Protein 5FFD (pdb70)

Foldseek 3Di:
DDELQNLLLPVLVLLVVLLVLLVVCCPDADDVVSVVVSVVSNVVSVVVNVLSQVVNCVVPVDGRDHDADPPCLVPDPHNLLSSLVRLLVSLVVLLVSLVVNCVVDPDPSSVVVSVVSNVPSVVVNVVSVVVCVVPPD

Sequence (137 aa):
QWTDQSFIEMMTPHHQDAIDMMMAEMMALQKAEHPELKKLARNIIRDQEREIKEMKTWYQQWFKRRPVPAAMMDLDALATAQNFDREFIRQMIPHHQMAVMMASSNLKTNTERPEMDKLMDDIIRSQSAEIKQMKQWYQNWYG

Organism: Synechocystis sp. (strain ATCC 27184 / PCC 6803 / Kazusa) (NCBI:txid1111708)

Structure (mmCIF, N/CA/C/O backbone):
data_5FFD
#
_entry.id   5FFD
#
_cell.length_a   53.872
_cell.length_b   85.959
_cell.length_c   31.729
_cell.angle_alpha   90.000
_cell.angle_beta   90.00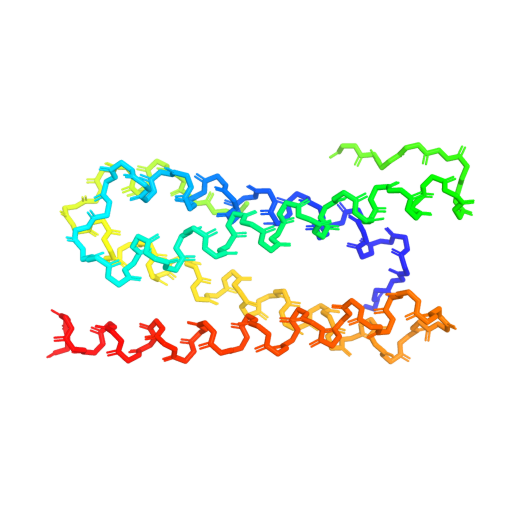0
_cell.angle_gamma   90.000
#
_symmetry.space_group_name_H-M   'P 21 21 2'
#
loop_
_entity.id
_entity.type
_entity.pdbx_description
1 polymer CopM
2 non-polymer 'SILVER ION'
3 water water
#
loop_
_atom_site.group_PDB
_atom_site.id
_atom_site.type_symbol
_atom_site.label_atom_id
_atom_site.label_alt_id
_atom_site.label_comp_id
_atom_site.label_asym_id
_atom_site.label_entity_id
_atom_site.label_seq_id
_atom_site.pdbx_PDB_ins_code
_atom_site.Cartn_x
_atom_site.Cartn_y
_atom_site.Cartn_z
_atom_site.occupancy
_atom_site.B_iso_or_equiv
_atom_site.auth_seq_id
_atom_site.auth_comp_id
_atom_site.auth_asym_id
_atom_site.auth_atom_id
_atom_site.pdbx_PDB_model_num
ATOM 1 N N . GLN A 1 19 ? 2.004 7.688 -0.252 1.00 25.37 43 GLN A N 1
ATOM 2 C CA . GLN A 1 19 ? 2.154 8.626 -1.362 1.00 24.85 43 GLN A CA 1
ATOM 3 C C . GLN A 1 19 ? 3.615 8.977 -1.622 1.00 23.59 43 GLN A C 1
ATOM 4 O O . GLN A 1 19 ? 4.226 9.744 -0.875 1.00 25.55 43 GLN A O 1
ATOM 10 N N . TRP A 1 20 ? 4.164 8.429 -2.700 1.00 19.45 44 TRP A N 1
ATOM 11 C CA . TRP A 1 20 ? 5.565 8.645 -3.032 1.00 17.25 44 TRP A CA 1
ATOM 12 C C . TRP A 1 20 ? 5.802 9.935 -3.809 1.00 15.84 44 TRP A C 1
ATOM 13 O O . TRP A 1 20 ? 4.951 10.377 -4.580 1.00 16.32 44 TRP A O 1
ATOM 24 N N . THR A 1 21 ? 6.965 10.536 -3.585 1.00 14.65 45 THR A N 1
ATOM 25 C CA . THR A 1 21 ? 7.443 11.640 -4.404 1.00 13.71 45 THR A CA 1
ATOM 26 C C . THR A 1 21 ? 8.643 11.130 -5.180 1.00 11.32 45 THR A C 1
ATOM 27 O O . THR A 1 21 ? 9.136 10.037 -4.900 1.00 10.72 45 THR A O 1
ATOM 31 N N . ASP A 1 22 ? 9.114 11.905 -6.153 1.00 10.81 46 ASP A N 1
ATOM 32 C CA . ASP A 1 22 ? 10.307 11.520 -6.900 1.00 9.90 46 ASP A CA 1
ATOM 33 C C . ASP A 1 22 ? 11.452 11.219 -5.944 1.00 9.63 46 ASP A C 1
ATOM 34 O O . ASP A 1 22 ? 12.141 10.205 -6.086 1.00 10.17 46 ASP A O 1
ATOM 39 N N . GLN A 1 23 ? 11.632 12.092 -4.956 1.00 10.49 47 GLN A N 1
ATOM 40 C CA . GLN A 1 23 ? 12.726 11.954 -4.001 1.00 10.58 47 GLN A CA 1
ATOM 41 C C . GLN A 1 23 ? 12.600 10.713 -3.117 1.00 10.51 47 GLN A C 1
ATOM 42 O O . GLN A 1 23 ? 13.541 9.925 -3.016 1.00 10.98 47 GLN A O 1
ATOM 48 N N . SER A 1 24 ? 11.449 10.538 -2.474 1.00 10.40 48 SER A N 1
ATOM 49 C CA . SER A 1 24 ? 11.276 9.398 -1.584 1.00 11.23 48 SER A CA 1
ATOM 50 C C . SER A 1 24 ? 11.263 8.084 -2.361 1.00 10.44 48 SER A C 1
ATOM 51 O O . SER A 1 24 ? 11.727 7.059 -1.854 1.00 11.17 48 SER A O 1
ATOM 54 N N . PHE A 1 25 ? 10.739 8.108 -3.588 1.00 9.31 49 PHE A N 1
ATOM 55 C CA . PHE A 1 25 ? 10.744 6.910 -4.426 1.00 9.58 49 PHE A CA 1
ATOM 56 C C . PHE A 1 25 ? 12.168 6.434 -4.680 1.00 9.05 49 PHE A C 1
ATOM 57 O O . PHE A 1 25 ? 12.473 5.258 -4.515 1.00 9.27 49 PHE A O 1
ATOM 65 N N . ILE A 1 26 ? 13.036 7.343 -5.108 1.00 8.49 50 ILE A N 1
ATOM 66 C CA . ILE A 1 26 ? 14.421 6.975 -5.389 1.00 8.74 50 ILE A CA 1
ATOM 67 C C . ILE A 1 26 ? 15.141 6.497 -4.129 1.00 9.51 50 ILE A C 1
ATOM 68 O O . ILE A 1 26 ? 15.901 5.519 -4.167 1.00 9.92 50 ILE A O 1
ATOM 73 N N . GLU A 1 27 ? 14.889 7.172 -3.011 1.00 9.96 51 GLU A N 1
ATOM 74 C CA . GLU A 1 27 ? 15.506 6.796 -1.743 1.00 10.81 51 GLU A CA 1
ATOM 75 C C . GLU A 1 27 ? 15.164 5.369 -1.338 1.00 10.96 51 GLU A C 1
ATOM 76 O O . GLU A 1 27 ? 15.997 4.660 -0.774 1.00 13.42 51 GLU A O 1
ATOM 82 N N . MET A 1 28 ? 13.944 4.941 -1.637 1.00 10.65 52 MET A N 1
ATOM 83 C CA . MET A 1 28 ? 13.517 3.603 -1.252 1.00 12.29 52 MET A CA 1
ATOM 84 C C . MET A 1 28 ? 13.721 2.559 -2.349 1.00 10.40 52 MET A C 1
ATOM 85 O O . MET A 1 28 ? 14.035 1.406 -2.051 1.00 11.30 52 MET A O 1
ATOM 90 N N . MET A 1 29 ? 13.553 2.954 -3.607 1.00 9.26 53 MET A N 1
ATOM 91 C CA . MET A 1 29 ? 13.654 2.004 -4.713 1.00 9.77 53 MET A CA 1
ATOM 92 C C . MET A 1 29 ? 15.100 1.600 -4.973 1.00 9.71 53 MET A C 1
ATOM 93 O O . MET A 1 29 ? 15.355 0.502 -5.451 1.00 10.36 53 MET A O 1
ATOM 98 N N . THR A 1 30 ? 16.048 2.470 -4.635 1.00 9.88 54 THR A N 1
ATOM 99 C CA . THR A 1 30 ? 17.455 2.148 -4.834 1.00 10.15 54 THR A CA 1
ATOM 100 C C . THR A 1 30 ? 17.902 0.922 -4.007 1.00 9.60 54 THR A C 1
ATOM 101 O O . THR A 1 30 ? 18.372 -0.056 -4.587 1.00 9.62 54 THR A O 1
ATOM 105 N N . PRO A 1 31 ? 17.726 0.949 -2.666 1.00 9.66 55 PRO A N 1
ATOM 106 C CA . PRO A 1 31 ? 18.093 -0.261 -1.919 1.00 10.74 55 PRO A CA 1
ATOM 107 C C . PRO A 1 31 ? 17.172 -1.446 -2.213 1.00 9.82 55 PRO A C 1
ATOM 108 O O . PRO A 1 31 ? 17.604 -2.589 -2.109 1.00 10.54 55 PRO A O 1
ATOM 112 N N . HIS A 1 32 ? 15.923 -1.178 -2.571 1.00 9.38 56 HIS A N 1
ATOM 113 C CA . HIS A 1 32 ? 14.999 -2.246 -2.937 1.00 9.43 56 HIS A CA 1
ATOM 114 C C . HIS A 1 32 ? 15.533 -2.992 -4.163 1.00 8.99 56 HIS A C 1
ATOM 115 O O . HIS A 1 32 ? 15.602 -4.225 -4.169 1.00 9.45 56 HIS A O 1
ATOM 122 N N . HIS A 1 33 ? 15.934 -2.235 -5.183 1.00 7.90 57 HIS A N 1
ATOM 123 C CA . HIS A 1 33 ? 16.531 -2.802 -6.389 1.00 8.48 57 HIS A CA 1
ATOM 124 C C . HIS A 1 33 ? 17.819 -3.531 -6.049 1.00 8.58 57 HIS A C 1
ATOM 125 O O . HIS A 1 33 ? 18.099 -4.602 -6.592 1.00 9.61 57 HIS A O 1
ATOM 132 N N . GLN A 1 34 ? 18.617 -2.949 -5.159 1.00 9.97 58 GLN A N 1
ATOM 133 C CA . GLN A 1 34 ? 19.901 -3.553 -4.826 1.00 9.91 58 GLN A CA 1
ATOM 134 C C . GLN A 1 34 ? 19.699 -4.929 -4.198 1.00 9.61 58 GLN A C 1
ATOM 135 O O . GLN A 1 34 ? 20.477 -5.847 -4.447 1.00 10.83 58 GLN A O 1
ATOM 141 N N . ASP A 1 35 ? 18.646 -5.072 -3.398 1.00 9.66 59 ASP A N 1
ATOM 142 C CA . ASP A 1 35 ? 18.321 -6.369 -2.804 1.00 9.97 59 ASP A CA 1
ATOM 143 C C . ASP A 1 35 ? 17.988 -7.423 -3.861 1.00 9.67 59 ASP A C 1
ATOM 144 O O . ASP A 1 35 ? 18.449 -8.568 -3.771 1.00 10.70 59 ASP A O 1
ATOM 149 N N . ALA A 1 36 ? 17.197 -7.041 -4.860 1.00 8.94 60 ALA A N 1
ATOM 150 C CA . ALA A 1 36 ? 16.882 -7.943 -5.971 1.00 8.60 60 ALA A CA 1
ATOM 151 C C . ALA A 1 36 ? 18.143 -8.335 -6.739 1.00 8.77 60 ALA A C 1
ATOM 152 O O . ALA A 1 36 ? 18.331 -9.497 -7.104 1.00 8.99 60 ALA A O 1
ATOM 154 N N . ILE A 1 37 ? 19.010 -7.361 -6.976 1.00 9.07 61 ILE A N 1
ATOM 155 C CA . ILE A 1 37 ? 20.268 -7.605 -7.670 1.00 9.30 61 ILE A CA 1
ATOM 156 C C . ILE A 1 37 ? 21.145 -8.586 -6.897 1.00 9.18 61 ILE A C 1
ATOM 157 O O . ILE A 1 37 ? 21.732 -9.506 -7.478 1.00 9.53 61 ILE A O 1
ATOM 162 N N . ASP A 1 38 ? 21.217 -8.401 -5.584 1.00 9.65 62 ASP A N 1
ATOM 163 C CA . ASP A 1 38 ? 22.037 -9.261 -4.740 1.00 11.94 62 ASP A CA 1
ATOM 164 C C . ASP A 1 38 ? 21.518 -10.698 -4.756 1.00 10.55 62 ASP A C 1
ATOM 165 O O . ASP A 1 38 ? 22.300 -11.647 -4.777 1.00 10.77 62 ASP A O 1
ATOM 170 N N A MET A 1 39 ? 20.201 -10.854 -4.757 0.57 10.45 63 MET A N 1
ATOM 171 N N B MET A 1 39 ? 20.195 -10.839 -4.740 0.04 10.60 63 MET A N 1
ATOM 172 N N C MET A 1 39 ? 20.195 -10.850 -4.743 0.39 11.07 63 MET A N 1
ATOM 173 C CA A MET A 1 39 ? 19.612 -12.181 -4.814 0.57 9.97 63 MET A CA 1
ATOM 174 C CA B MET A 1 39 ? 19.545 -12.143 -4.831 0.04 10.37 63 MET A CA 1
ATOM 175 C CA C MET A 1 39 ? 19.576 -12.170 -4.825 0.39 11.32 63 MET A CA 1
ATOM 176 C C A MET A 1 39 ? 19.828 -12.821 -6.181 0.57 9.78 63 MET A C 1
ATOM 177 C C B MET A 1 39 ? 19.857 -12.797 -6.167 0.04 9.73 63 MET A C 1
ATOM 178 C C C MET A 1 39 ? 19.867 -12.807 -6.175 0.39 10.32 63 MET A C 1
ATOM 179 O O A MET A 1 39 ? 20.089 -14.024 -6.280 0.57 10.20 63 MET A O 1
ATOM 180 O O B MET A 1 39 ? 20.197 -13.979 -6.232 0.04 9.76 63 MET A O 1
ATOM 181 O O C MET A 1 39 ? 20.207 -13.989 -6.255 0.39 10.32 63 MET A O 1
ATOM 194 N N . ALA A 1 40 ? 19.727 -12.014 -7.233 1.00 9.22 64 ALA A N 1
ATOM 195 C CA . ALA A 1 40 ? 19.962 -12.495 -8.590 1.00 8.22 64 ALA A CA 1
ATOM 196 C C . ALA A 1 40 ? 21.413 -12.939 -8.758 1.00 8.55 64 ALA A C 1
ATOM 197 O O . ALA A 1 40 ? 21.693 -13.930 -9.433 1.00 8.49 64 ALA A O 1
ATOM 199 N N . GLU A 1 41 ? 22.333 -12.208 -8.139 1.00 9.33 65 GLU A N 1
ATOM 200 C CA . GLU A 1 41 ? 23.739 -12.582 -8.182 1.00 10.03 65 GLU A CA 1
ATOM 201 C C . GLU A 1 41 ? 23.950 -13.956 -7.561 1.00 10.24 65 GLU A C 1
ATOM 202 O O . GLU A 1 41 ? 24.719 -14.765 -8.080 1.00 11.91 65 GLU A O 1
ATOM 208 N N . MET A 1 42 ? 23.270 -14.223 -6.450 1.00 10.27 66 MET A N 1
ATOM 209 C CA A MET A 1 42 ? 23.379 -15.530 -5.823 0.60 11.08 66 MET A CA 1
ATOM 210 C CA B MET A 1 42 ? 23.349 -15.531 -5.810 0.40 11.35 66 MET A CA 1
ATOM 211 C C . MET A 1 42 ? 22.854 -16.617 -6.758 1.00 11.46 66 MET A C 1
ATOM 212 O O . MET A 1 42 ? 23.407 -17.718 -6.808 1.00 11.67 66 MET A O 1
ATOM 221 N N . ALA A 1 43 ? 21.801 -16.297 -7.508 1.00 9.81 67 ALA A N 1
ATOM 222 C CA . ALA A 1 43 ? 21.218 -17.240 -8.463 1.00 9.50 67 ALA A CA 1
ATOM 223 C C . ALA A 1 43 ? 22.203 -17.650 -9.553 1.00 10.49 67 ALA A C 1
ATOM 224 O O . ALA A 1 43 ? 22.142 -18.767 -10.052 1.00 11.38 67 ALA A O 1
ATOM 226 N N . LEU A 1 44 ? 23.115 -16.756 -9.922 1.00 11.47 68 LEU A N 1
ATOM 227 C CA . LEU A 1 44 ? 24.115 -17.093 -10.931 1.00 13.02 68 LEU A CA 1
ATOM 228 C C . LEU A 1 44 ? 24.947 -18.288 -10.480 1.00 14.78 68 LEU A C 1
ATOM 229 O O . LEU A 1 44 ? 25.415 -19.071 -11.300 1.00 16.62 68 LEU A O 1
ATOM 234 N N . GLN A 1 45 ? 25.124 -18.423 -9.172 1.00 15.35 69 GLN A N 1
ATOM 235 C CA . GLN A 1 45 ? 25.882 -19.539 -8.620 1.00 16.45 69 GLN A CA 1
ATOM 236 C C . GLN A 1 45 ? 24.990 -20.724 -8.260 1.00 16.51 69 GLN A C 1
ATOM 237 O O . GLN A 1 45 ? 25.331 -21.875 -8.536 1.00 18.26 69 GLN A O 1
ATOM 243 N N . LYS A 1 46 ? 23.840 -20.441 -7.658 1.00 14.35 70 LYS A N 1
ATOM 244 C CA . LYS A 1 46 ? 23.075 -21.479 -6.975 1.00 14.55 70 LYS A CA 1
ATOM 245 C C . LYS A 1 46 ? 21.782 -21.934 -7.655 1.00 13.85 70 LYS A C 1
ATOM 246 O O . LYS A 1 46 ? 21.178 -22.921 -7.224 1.00 15.11 70 LYS A O 1
ATOM 250 N N . ALA A 1 47 ? 21.339 -21.230 -8.693 1.00 12.51 71 ALA A N 1
ATOM 251 C CA . ALA A 1 47 ? 20.068 -21.589 -9.326 1.00 12.52 71 ALA A CA 1
ATOM 252 C C . ALA A 1 47 ? 20.139 -22.968 -9.964 1.00 13.88 71 ALA A C 1
ATOM 253 O O . ALA A 1 47 ? 21.164 -23.351 -10.533 1.00 14.60 71 ALA A O 1
ATOM 255 N N . GLU A 1 48 ? 19.041 -23.708 -9.864 1.00 13.40 72 GLU A N 1
ATOM 256 C CA . GLU A 1 48 ? 18.978 -25.066 -10.385 1.00 13.83 72 GLU A CA 1
ATOM 257 C C . GLU A 1 48 ? 18.506 -25.082 -11.835 1.00 13.09 72 GLU A C 1
ATOM 258 O O . GLU A 1 48 ? 19.065 -25.786 -12.675 1.00 13.93 72 GLU A O 1
ATOM 264 N N . HIS A 1 49 ? 17.474 -24.300 -12.124 1.00 12.51 73 HIS A N 1
ATOM 265 C CA . HIS A 1 49 ? 16.895 -24.257 -13.462 1.00 11.76 73 HIS A CA 1
ATOM 266 C C . HIS A 1 49 ? 17.514 -23.148 -14.302 1.00 11.93 73 HIS A C 1
ATOM 267 O O . HIS A 1 49 ? 17.687 -22.022 -13.822 1.00 12.63 73 HIS A O 1
ATOM 274 N N . PRO A 1 50 ? 17.819 -23.448 -15.574 1.00 12.40 74 PRO A N 1
ATOM 275 C CA . PRO A 1 50 ? 18.410 -22.440 -16.462 1.00 12.53 74 PRO A CA 1
ATOM 276 C C . PRO A 1 50 ? 17.483 -21.241 -16.656 1.00 12.44 74 PRO A C 1
ATOM 277 O O . PRO A 1 50 ? 17.963 -20.121 -16.836 1.00 11.93 74 PRO A O 1
ATOM 281 N N . GLU A 1 51 ? 16.176 -21.473 -16.600 1.00 12.69 75 GLU A N 1
ATOM 282 C CA . GLU A 1 51 ? 15.203 -20.391 -16.701 1.00 13.21 75 GLU A CA 1
ATOM 283 C C . GLU A 1 51 ? 15.436 -19.341 -15.623 1.00 11.69 75 GLU A C 1
ATOM 284 O O . GLU A 1 51 ? 15.318 -18.139 -15.876 1.00 11.17 75 GLU A O 1
ATOM 290 N N . LEU A 1 52 ? 15.761 -19.796 -14.418 1.00 12.20 76 LEU A N 1
ATOM 291 C CA . LEU A 1 52 ? 15.959 -18.878 -13.305 1.00 12.61 76 LEU A CA 1
ATOM 292 C C . LEU A 1 52 ? 17.266 -18.110 -13.447 1.00 11.67 76 LEU A C 1
ATOM 293 O O . LEU A 1 52 ? 17.344 -16.944 -13.063 1.00 12.05 76 LEU A O 1
ATOM 298 N N . LYS A 1 53 ? 18.293 -18.755 -13.991 1.00 10.60 77 LYS A N 1
ATOM 299 C CA . LYS A 1 53 ? 19.551 -18.060 -14.243 1.00 10.71 77 LYS A CA 1
ATOM 300 C C . LYS A 1 53 ? 19.381 -16.971 -15.299 1.00 10.63 77 LYS A C 1
ATOM 301 O O . LYS A 1 53 ? 19.959 -15.887 -15.183 1.00 11.36 77 LYS A O 1
ATOM 307 N N . LYS A 1 54 ? 18.580 -17.253 -1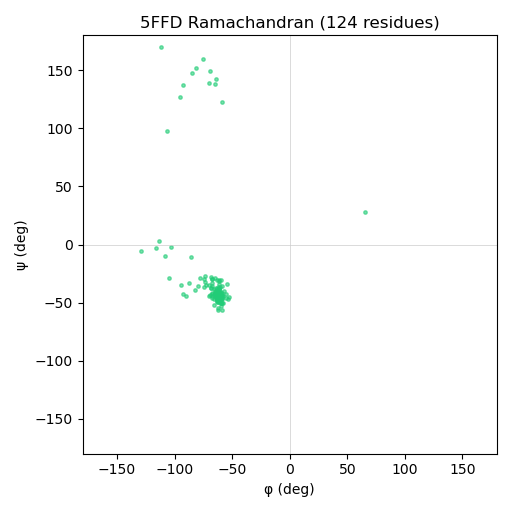6.320 1.00 9.82 78 LYS A N 1
ATOM 308 C CA . LYS A 1 54 ? 18.311 -16.268 -17.361 1.00 10.15 78 LYS A CA 1
ATOM 309 C C . LYS A 1 54 ? 17.555 -15.072 -16.784 1.00 9.47 78 LYS A C 1
ATOM 310 O O . LYS A 1 54 ? 17.886 -13.917 -17.076 1.00 11.13 78 LYS A O 1
ATOM 316 N N . LEU A 1 55 ? 16.545 -15.350 -15.963 1.00 9.26 79 LEU A N 1
ATOM 317 C CA . LEU A 1 55 ? 15.826 -14.297 -15.257 1.00 9.96 79 LEU A CA 1
ATOM 318 C C . LEU A 1 55 ? 16.772 -13.464 -14.396 1.00 10.03 79 LEU A C 1
ATOM 319 O O . LEU A 1 55 ? 16.698 -12.231 -14.390 1.00 10.17 79 LEU A O 1
ATOM 324 N N . ALA A 1 56 ? 17.664 -14.141 -13.679 1.00 9.05 80 ALA A N 1
ATOM 325 C CA . ALA A 1 56 ? 18.621 -13.474 -12.806 1.00 9.98 80 ALA A CA 1
ATOM 326 C C . ALA A 1 56 ? 19.495 -12.501 -13.590 1.00 9.76 80 ALA A C 1
ATOM 327 O O . ALA A 1 56 ? 19.709 -11.370 -13.155 1.00 9.72 80 ALA A O 1
ATOM 329 N N . ARG A 1 57 ? 19.975 -12.931 -14.752 1.00 9.94 81 ARG A N 1
ATOM 330 C CA . ARG A 1 57 ? 20.786 -12.065 -15.604 1.00 10.37 81 ARG A CA 1
ATOM 331 C C . ARG A 1 57 ? 20.004 -10.831 -16.041 1.00 11.05 81 ARG A C 1
ATOM 332 O O . ARG A 1 57 ? 20.552 -9.724 -16.099 1.00 12.42 81 ARG A O 1
ATOM 340 N N . ASN A 1 58 ? 18.722 -11.016 -16.333 1.00 10.71 82 ASN A N 1
ATOM 341 C CA . ASN A 1 58 ? 17.870 -9.896 -16.727 1.00 12.02 82 ASN A CA 1
ATOM 342 C C . ASN A 1 58 ? 17.640 -8.922 -15.579 1.00 11.50 82 ASN A C 1
ATOM 343 O O . ASN A 1 58 ? 17.665 -7.701 -15.777 1.00 12.49 82 ASN A O 1
ATOM 348 N N . ILE A 1 59 ? 17.418 -9.457 -14.382 1.00 10.82 83 ILE A N 1
ATOM 349 C CA . ILE A 1 59 ? 17.248 -8.622 -13.197 1.00 10.29 83 ILE A CA 1
ATOM 350 C C . ILE A 1 59 ? 18.482 -7.767 -12.947 1.00 10.12 83 ILE A C 1
ATOM 351 O O . ILE A 1 59 ? 18.374 -6.563 -12.726 1.00 10.13 83 ILE A O 1
ATOM 356 N N . ILE A 1 60 ? 19.653 -8.391 -12.990 1.00 10.28 84 ILE A N 1
ATOM 357 C CA . ILE A 1 60 ? 20.900 -7.675 -12.770 1.00 10.75 84 ILE A CA 1
ATOM 358 C C . ILE A 1 60 ? 21.067 -6.560 -13.797 1.00 11.46 84 ILE A C 1
ATOM 3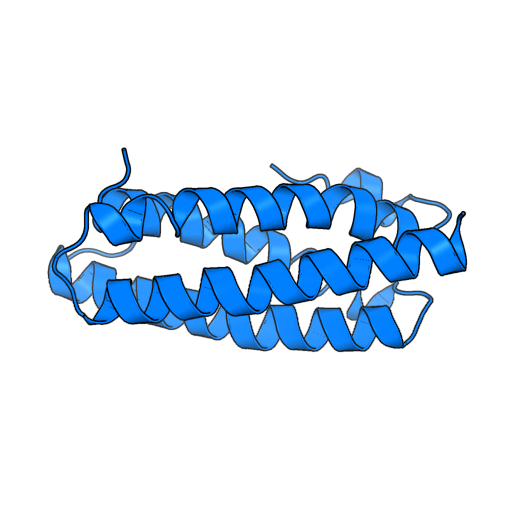59 O O . ILE A 1 60 ? 21.310 -5.411 -13.431 1.00 11.95 84 ILE A O 1
ATOM 364 N N . ARG A 1 61 ? 20.904 -6.894 -15.074 1.00 10.98 85 ARG A N 1
ATOM 365 C CA . ARG A 1 61 ? 21.063 -5.920 -16.150 1.00 12.32 85 ARG A CA 1
ATOM 366 C C . ARG A 1 61 ? 20.088 -4.751 -16.015 1.00 11.63 85 ARG A C 1
ATOM 367 O O . ARG A 1 61 ? 20.494 -3.587 -16.028 1.00 12.15 85 ARG A O 1
ATOM 375 N N . ASP A 1 62 ? 18.804 -5.056 -15.882 1.00 11.15 86 ASP A N 1
ATOM 376 C CA . ASP A 1 62 ? 17.796 -4.000 -15.861 1.00 12.19 86 ASP A CA 1
ATOM 377 C C . ASP A 1 62 ? 17.844 -3.163 -14.595 1.00 10.85 86 ASP A C 1
ATOM 378 O O . ASP A 1 62 ? 17.760 -1.929 -14.644 1.00 10.44 86 ASP A O 1
ATOM 383 N N . GLN A 1 63 ? 17.978 -3.819 -13.452 1.00 11.01 87 GLN A N 1
ATOM 384 C CA . GLN A 1 63 ? 17.896 -3.088 -12.196 1.00 10.35 87 GLN A CA 1
ATOM 385 C C . GLN A 1 63 ? 19.186 -2.323 -11.864 1.00 9.25 87 GLN A C 1
ATOM 386 O O . GLN A 1 63 ? 19.129 -1.270 -11.235 1.00 9.69 87 GLN A O 1
ATOM 392 N N . GLU A 1 64 ? 20.339 -2.812 -12.317 1.00 9.08 88 GLU A N 1
ATOM 393 C CA . GLU A 1 64 ? 21.563 -2.023 -12.185 1.00 9.63 88 GLU A CA 1
ATOM 394 C C . GLU A 1 64 ? 21.470 -0.752 -13.017 1.00 10.16 88 GLU A C 1
ATOM 395 O O . GLU A 1 64 ? 21.867 0.323 -12.565 1.00 11.45 88 GLU A O 1
ATOM 401 N N . ARG A 1 65 ? 20.931 -0.870 -14.226 1.00 10.21 89 ARG A N 1
ATOM 402 C CA . ARG A 1 65 ? 20.771 0.289 -15.099 1.00 10.80 89 ARG A CA 1
ATOM 403 C C . ARG A 1 65 ? 19.847 1.317 -14.461 1.00 10.49 89 ARG A C 1
ATOM 404 O O . ARG A 1 65 ? 20.118 2.517 -14.484 1.00 10.65 89 ARG A O 1
ATOM 412 N N . GLU A 1 66 ? 18.755 0.840 -13.882 1.00 9.91 90 GLU A N 1
ATOM 413 C CA . GLU A 1 66 ? 17.786 1.728 -13.255 1.00 10.38 90 GLU A CA 1
ATOM 414 C C . GLU A 1 66 ? 18.342 2.406 -12.000 1.00 9.95 90 GLU A C 1
ATOM 415 O O . GLU A 1 66 ? 18.056 3.575 -11.751 1.00 9.51 90 GLU A O 1
ATOM 421 N N . ILE A 1 67 ? 19.164 1.699 -11.232 1.00 9.82 91 ILE A N 1
ATOM 422 C CA . ILE A 1 67 ? 19.816 2.321 -10.083 1.00 10.09 91 ILE A CA 1
ATOM 423 C C . ILE A 1 67 ? 20.714 3.463 -10.553 1.00 10.16 91 ILE A C 1
ATOM 424 O O . ILE A 1 67 ? 20.700 4.548 -9.974 1.00 10.74 91 ILE A O 1
ATOM 429 N N . LYS A 1 68 ? 21.470 3.215 -11.619 1.00 10.84 92 LYS A N 1
ATOM 430 C CA . LYS A 1 68 ? 22.374 4.209 -12.188 1.00 11.49 92 LYS A CA 1
ATOM 431 C C . LYS A 1 68 ? 21.610 5.458 -12.640 1.00 11.01 92 LYS A C 1
ATOM 432 O O . LYS A 1 68 ? 22.023 6.589 -12.359 1.00 10.90 92 LYS A O 1
ATOM 438 N N . GLU A 1 69 ? 20.488 5.251 -13.319 1.00 10.81 93 GLU A N 1
ATOM 439 C CA . GLU A 1 69 ? 19.660 6.368 -13.771 1.00 11.33 93 GLU A CA 1
ATOM 440 C C . GLU A 1 69 ? 19.109 7.156 -12.591 1.00 9.76 93 GLU A C 1
ATOM 441 O O . GLU A 1 69 ? 19.203 8.386 -12.558 1.00 10.33 93 GLU A O 1
ATOM 447 N N . MET A 1 70 ? 18.547 6.453 -11.613 1.00 9.38 94 MET A N 1
ATOM 448 C CA . MET A 1 70 ? 17.974 7.116 -10.444 1.00 9.12 94 MET A CA 1
ATOM 449 C C . MET A 1 70 ? 19.015 7.928 -9.683 1.00 9.14 94 MET A C 1
ATOM 450 O O . MET A 1 70 ? 18.725 9.029 -9.221 1.00 9.62 94 MET A O 1
ATOM 455 N N . LYS A 1 71 ? 20.225 7.386 -9.561 1.00 8.77 95 LYS A N 1
ATOM 456 C CA . LYS A 1 71 ? 21.301 8.086 -8.866 1.00 9.20 95 LYS A CA 1
ATOM 457 C C . LYS A 1 71 ? 21.651 9.378 -9.599 1.00 8.87 95 LYS A C 1
ATOM 458 O O . LYS A 1 71 ? 21.816 10.428 -8.983 1.00 10.41 95 LYS A O 1
ATOM 460 N N . THR A 1 72 ? 21.753 9.292 -10.920 1.00 8.84 96 THR A N 1
ATOM 461 C CA . THR A 1 72 ? 22.087 10.445 -11.747 1.00 9.66 96 THR A CA 1
ATOM 462 C C . THR A 1 72 ? 21.033 11.538 -11.609 1.00 9.05 96 THR A C 1
ATOM 463 O O . THR A 1 72 ? 21.352 12.704 -11.371 1.00 9.81 96 THR A O 1
ATOM 467 N N . TRP A 1 73 ? 19.770 11.153 -11.746 1.00 8.90 97 TRP A N 1
ATOM 468 C CA . TRP A 1 73 ? 18.669 12.107 -11.655 1.00 9.38 97 TRP A CA 1
ATOM 469 C C . TRP A 1 73 ? 18.558 12.722 -10.265 1.00 9.11 97 TRP A C 1
ATOM 470 O O . TRP A 1 73 ? 18.327 13.924 -10.136 1.00 10.51 97 TRP A O 1
ATOM 481 N N . TYR A 1 74 ? 18.705 11.899 -9.229 1.00 8.02 98 TYR A N 1
ATOM 482 C CA . TYR A 1 74 ? 18.580 12.385 -7.860 1.00 8.97 98 TYR A CA 1
ATOM 483 C C . TYR A 1 74 ? 19.539 13.544 -7.614 1.00 10.27 98 TYR A C 1
ATOM 484 O O . TYR A 1 74 ? 19.158 14.580 -7.067 1.00 10.10 98 TYR A O 1
ATOM 493 N N . GLN A 1 75 ? 20.785 13.382 -8.037 1.00 10.36 99 GLN A N 1
ATOM 494 C CA . GLN A 1 75 ? 21.755 14.442 -7.826 1.00 11.90 99 GLN A CA 1
ATOM 495 C C . GLN A 1 75 ? 21.456 15.685 -8.669 1.00 12.11 99 GLN A C 1
ATOM 496 O O . GLN A 1 75 ? 21.644 16.811 -8.207 1.00 12.64 99 GLN A O 1
ATOM 502 N N . GLN A 1 76 ? 20.985 15.489 -9.896 1.00 11.57 100 GLN A N 1
ATOM 503 C CA . GLN A 1 76 ? 20.599 16.627 -10.731 1.00 11.57 100 GLN A CA 1
ATOM 504 C C . GLN A 1 76 ? 19.458 17.415 -10.103 1.00 13.01 100 GLN A C 1
ATOM 505 O O . GLN A 1 76 ? 19.485 18.642 -10.068 1.00 14.88 100 GLN A O 1
ATOM 511 N N . TRP A 1 77 ? 18.454 16.704 -9.608 1.00 12.77 101 TRP A N 1
ATOM 512 C CA . TRP A 1 77 ? 17.240 17.344 -9.116 1.00 13.36 101 TRP A CA 1
ATOM 513 C C . TRP A 1 77 ? 17.395 17.926 -7.721 1.00 14.68 101 TRP A C 1
ATOM 514 O O . TRP A 1 77 ? 16.819 18.970 -7.415 1.00 16.62 101 TRP A O 1
ATOM 525 N N . PHE A 1 78 ? 18.164 17.253 -6.872 1.00 14.16 102 PHE A N 1
ATOM 526 C CA . PHE A 1 78 ? 18.200 17.612 -5.457 1.00 14.47 102 PHE A CA 1
ATOM 527 C C . PHE A 1 78 ? 19.563 18.111 -4.981 1.00 16.91 102 PHE A C 1
ATOM 528 O O . PHE A 1 78 ? 19.718 18.510 -3.825 1.00 18.28 102 PHE A O 1
ATOM 536 N N . LYS A 1 79 ? 20.535 18.097 -5.889 1.00 17.63 103 LYS A N 1
ATOM 537 C CA . LYS A 1 79 ? 21.862 18.677 -5.654 1.00 18.70 103 LYS A CA 1
ATOM 538 C C . LYS A 1 79 ? 22.651 17.965 -4.563 1.00 18.30 103 LYS A C 1
ATOM 539 O O . LYS A 1 79 ? 23.497 18.563 -3.902 1.00 19.24 103 LYS A O 1
ATOM 545 N N . ARG A 1 80 ? 22.366 16.682 -4.384 1.00 18.18 104 ARG A N 1
ATOM 546 C CA A ARG A 1 80 ? 23.072 15.866 -3.411 0.31 18.33 104 ARG A CA 1
ATOM 547 C CA B ARG A 1 80 ? 23.065 15.864 -3.401 0.69 18.19 104 ARG A CA 1
ATOM 548 C C . ARG A 1 80 ? 22.927 14.404 -3.810 1.00 17.25 104 ARG A C 1
ATOM 549 O O . ARG A 1 80 ? 22.026 14.058 -4.573 1.00 17.02 104 ARG A O 1
ATOM 564 N N . PRO A 1 81 ? 23.825 13.540 -3.316 1.00 17.27 105 PRO A N 1
ATOM 565 C CA . PRO A 1 81 ? 23.712 12.122 -3.676 1.00 18.07 105 PRO A CA 1
ATOM 566 C C . PRO A 1 81 ? 22.577 11.415 -2.939 1.00 18.42 105 PRO A C 1
ATOM 567 O O . PRO A 1 81 ? 22.115 11.900 -1.906 1.00 17.91 105 PRO A O 1
ATOM 571 N N . VAL A 1 82 ? 22.131 10.282 -3.477 1.00 19.08 106 VAL A N 1
ATOM 572 C CA . VAL A 1 82 ? 21.115 9.472 -2.815 1.00 20.21 106 VAL A CA 1
ATOM 573 C C . VAL A 1 82 ? 21.608 9.045 -1.438 1.00 21.55 106 VAL A C 1
ATOM 574 O O . VAL A 1 82 ? 22.663 8.422 -1.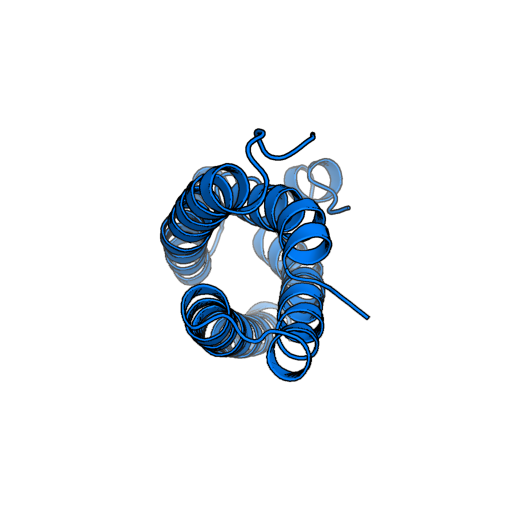321 1.00 22.38 106 VAL A O 1
ATOM 578 N N . PRO A 1 83 ? 20.852 9.389 -0.386 1.00 23.47 107 PRO A N 1
ATOM 579 C CA . PRO A 1 83 ? 21.232 9.010 0.979 1.00 25.67 107 PRO A CA 1
ATOM 580 C C . PRO A 1 83 ? 21.079 7.512 1.222 1.00 28.38 107 PRO A C 1
ATOM 581 O O . PRO A 1 83 ? 20.097 6.914 0.784 1.00 28.80 107 PRO A O 1
ATOM 585 N N . ALA A 1 84 ? 22.046 6.920 1.917 1.00 30.80 108 ALA A N 1
ATOM 586 C CA . ALA A 1 84 ? 22.019 5.492 2.213 1.00 32.77 108 ALA A CA 1
ATOM 587 C C . ALA A 1 84 ? 20.914 5.152 3.206 1.00 33.88 108 ALA A C 1
ATOM 588 O O . ALA A 1 84 ? 20.299 4.088 3.123 1.00 34.67 108 ALA A O 1
ATOM 590 N N . ALA A 1 101 ? 15.062 -5.998 2.987 1.00 34.66 125 ALA A N 1
ATOM 591 C CA . ALA A 1 101 ? 13.946 -6.686 3.626 1.00 33.50 125 ALA A CA 1
ATOM 592 C C . ALA A 1 101 ? 13.942 -8.172 3.280 1.00 32.16 125 ALA A C 1
ATOM 593 O O . ALA A 1 101 ? 13.351 -8.981 3.996 1.00 34.19 125 ALA A O 1
ATOM 595 N N A MET A 1 102 ? 14.596 -8.532 2.179 0.69 30.17 126 MET A N 1
ATOM 596 N N B MET A 1 102 ? 14.614 -8.524 2.189 0.31 30.38 126 MET A N 1
ATOM 597 C CA A MET A 1 102 ? 14.680 -9.935 1.781 0.69 28.73 126 MET A CA 1
ATOM 598 C CA B MET A 1 102 ? 14.720 -9.916 1.772 0.31 29.06 126 MET A CA 1
ATOM 599 C C A MET A 1 102 ? 15.718 -10.692 2.609 0.69 28.56 126 MET A C 1
ATOM 600 C C B MET A 1 102 ? 15.615 -10.688 2.739 0.31 28.47 126 MET A C 1
ATOM 601 O O A MET A 1 102 ? 16.620 -10.090 3.194 0.69 29.20 126 MET A O 1
ATOM 602 O O B MET A 1 102 ? 16.321 -10.091 3.552 0.31 28.75 126 MET A O 1
ATOM 611 N N . ASP A 1 103 ? 15.581 -12.014 2.652 1.00 27.38 127 ASP A N 1
ATOM 612 C CA . ASP A 1 103 ? 16.387 -12.854 3.537 1.00 25.47 127 ASP A CA 1
ATOM 613 C C . ASP A 1 103 ? 17.399 -13.706 2.770 1.00 23.78 127 ASP A C 1
ATOM 614 O O . ASP A 1 103 ? 17.091 -14.822 2.355 1.00 22.35 127 ASP A O 1
ATOM 619 N N . LEU A 1 104 ? 18.613 -13.186 2.605 1.00 24.32 128 LEU A N 1
ATOM 620 C CA . LEU A 1 104 ? 19.658 -13.892 1.867 1.00 24.56 128 LEU A CA 1
ATOM 621 C C . LEU A 1 104 ? 20.137 -15.155 2.575 1.00 24.16 128 LEU A C 1
ATOM 622 O O . LEU A 1 104 ? 20.571 -16.110 1.926 1.00 23.39 128 LEU A O 1
ATOM 627 N N . ASP A 1 105 ? 20.064 -15.151 3.904 1.00 23.83 129 ASP A N 1
ATOM 628 C CA . ASP A 1 105 ? 20.456 -16.312 4.695 1.00 24.34 129 ASP A CA 1
ATOM 629 C C . ASP A 1 105 ? 19.513 -17.476 4.429 1.00 23.95 129 ASP A C 1
ATOM 630 O O . ASP A 1 105 ? 19.954 -18.604 4.208 1.00 24.82 129 ASP A O 1
ATOM 632 N N . ALA A 1 106 ? 18.214 -17.191 4.447 1.00 23.16 130 ALA A N 1
ATOM 633 C CA . ALA A 1 106 ? 17.197 -18.205 4.185 1.00 22.51 130 ALA A CA 1
ATOM 634 C C . ALA A 1 106 ? 17.357 -18.779 2.785 1.00 21.00 130 ALA A C 1
ATOM 635 O O . ALA A 1 106 ? 17.160 -19.971 2.563 1.00 21.86 130 ALA A O 1
ATOM 637 N N . LEU A 1 107 ? 17.720 -17.921 1.841 1.00 19.59 131 LEU A N 1
ATOM 638 C CA . LEU A 1 107 ? 17.904 -18.350 0.465 1.00 18.80 131 LEU A CA 1
ATOM 639 C C . LEU A 1 107 ? 19.111 -19.276 0.313 1.00 20.76 131 LEU A C 1
ATOM 640 O O . LEU A 1 107 ? 19.039 -20.305 -0.359 1.00 21.74 131 LEU A O 1
ATOM 645 N N . ALA A 1 108 ? 20.217 -18.911 0.952 1.00 21.76 132 ALA A N 1
ATOM 646 C CA . ALA A 1 108 ? 21.468 -19.647 0.799 1.00 22.51 132 ALA A CA 1
ATOM 647 C C . ALA A 1 108 ? 21.399 -21.072 1.340 1.00 24.26 132 ALA A C 1
ATOM 648 O O . ALA A 1 108 ? 22.098 -21.959 0.850 1.00 26.08 132 ALA A O 1
ATOM 650 N N . THR A 1 109 ? 20.549 -21.290 2.339 1.00 24.26 133 THR A N 1
ATOM 651 C CA . THR A 1 109 ? 20.479 -22.584 3.013 1.00 25.27 133 THR A CA 1
ATOM 652 C C . THR A 1 109 ? 19.277 -23.436 2.593 1.00 24.05 133 THR A C 1
ATOM 653 O O . THR A 1 109 ? 19.124 -24.570 3.052 1.00 25.43 133 THR A O 1
ATOM 657 N N . ALA A 1 110 ? 18.430 -22.893 1.725 1.00 20.28 134 ALA A N 1
ATOM 658 C CA . ALA A 1 110 ? 17.261 -23.622 1.245 1.00 18.26 134 ALA A CA 1
ATOM 659 C C . ALA A 1 110 ? 17.665 -24.851 0.433 1.00 17.66 134 ALA A C 1
ATOM 660 O O . ALA A 1 110 ? 18.592 -24.795 -0.374 1.00 18.13 134 ALA A O 1
ATOM 662 N N . GLN A 1 111 ? 16.973 -25.963 0.659 1.00 16.48 135 GLN A N 1
ATOM 663 C CA . GLN A 1 111 ? 17.200 -27.174 -0.122 1.00 15.95 135 GLN A CA 1
ATOM 664 C C . GLN A 1 111 ? 16.915 -26.933 -1.602 1.00 16.27 135 GLN A C 1
ATOM 665 O O . GLN A 1 111 ? 17.674 -27.370 -2.467 1.00 17.57 135 GLN A O 1
ATOM 671 N N . ASN A 1 112 ? 15.816 -26.238 -1.885 1.00 15.52 136 ASN A N 1
ATOM 672 C CA . ASN A 1 112 ? 15.492 -25.838 -3.249 1.00 15.26 136 ASN A CA 1
ATOM 673 C C . ASN A 1 112 ? 15.723 -24.343 -3.415 1.00 13.93 136 ASN A C 1
ATOM 674 O O . ASN A 1 112 ? 14.857 -23.543 -3.053 1.00 13.79 136 ASN A O 1
ATOM 679 N N . PHE A 1 113 ? 16.882 -23.966 -3.949 1.00 13.22 137 PHE A N 1
ATOM 680 C CA . PHE A 1 113 ? 17.197 -22.554 -4.142 1.00 12.17 137 PHE A CA 1
ATOM 681 C C . PHE A 1 113 ? 16.100 -21.844 -4.927 1.00 11.06 137 PHE A C 1
ATOM 682 O O . PHE A 1 113 ? 15.651 -20.752 -4.548 1.00 10.56 137 PHE A O 1
ATOM 690 N N . ASP A 1 114 ? 15.680 -22.465 -6.025 1.00 11.28 138 ASP A N 1
ATOM 691 C CA . ASP A 1 114 ? 14.739 -21.829 -6.935 1.00 11.06 138 ASP A CA 1
ATOM 692 C C . ASP A 1 114 ? 13.400 -21.569 -6.262 1.00 10.33 138 ASP A C 1
ATOM 693 O O . ASP A 1 114 ? 12.773 -20.539 -6.495 1.00 10.36 138 ASP A O 1
ATOM 698 N N . ARG A 1 115 ? 12.967 -22.500 -5.420 1.00 10.12 139 ARG A N 1
ATOM 699 C CA . ARG A 1 115 ? 11.697 -22.346 -4.722 1.00 10.24 139 ARG A CA 1
ATOM 700 C C . ARG A 1 115 ? 11.748 -21.135 -3.793 1.00 10.15 139 ARG A C 1
ATOM 701 O O . ARG A 1 115 ? 10.845 -20.302 -3.794 1.00 10.54 139 ARG A O 1
ATOM 709 N N . GLU A 1 116 ? 12.815 -21.039 -3.009 1.00 9.97 140 GLU A N 1
ATOM 710 C CA . GLU A 1 116 ? 12.964 -19.945 -2.058 1.00 10.60 140 GLU A CA 1
ATOM 711 C C . GLU A 1 116 ? 13.170 -18.599 -2.760 1.00 9.31 140 GLU A C 1
ATOM 712 O O . GLU A 1 116 ? 12.666 -17.567 -2.310 1.00 10.13 140 GLU A O 1
ATOM 718 N N . PHE A 1 117 ? 13.907 -18.620 -3.866 1.00 8.06 141 PHE A N 1
ATOM 719 C CA . PHE A 1 117 ? 14.123 -17.428 -4.678 1.00 7.75 141 PHE A CA 1
ATOM 720 C C . PHE A 1 117 ? 12.773 -16.879 -5.134 1.00 8.11 141 PHE A C 1
ATOM 721 O O . PHE A 1 117 ? 12.486 -15.691 -4.981 1.00 9.24 141 PHE A O 1
ATOM 729 N N . ILE A 1 118 ? 11.940 -17.752 -5.685 1.00 8.03 142 ILE A N 1
ATOM 730 C CA . ILE A 1 118 ? 10.627 -17.346 -6.176 1.00 7.90 142 ILE A CA 1
ATOM 731 C C . ILE A 1 118 ? 9.718 -16.867 -5.043 1.00 9.21 142 ILE A C 1
ATOM 732 O O . ILE A 1 118 ? 9.031 -15.849 -5.178 1.00 9.42 142 ILE A O 1
ATOM 737 N N . ARG A 1 119 ? 9.742 -17.584 -3.922 1.00 8.97 143 ARG A N 1
ATOM 738 C CA . ARG A 1 119 ? 8.923 -17.222 -2.770 1.00 9.83 143 ARG A CA 1
ATOM 739 C C . ARG A 1 119 ? 9.199 -15.789 -2.333 1.00 9.85 143 ARG A C 1
ATOM 740 O O . ARG A 1 119 ? 8.275 -15.041 -2.026 1.00 10.66 143 ARG A O 1
ATOM 748 N N . GLN A 1 120 ? 10.472 -15.410 -2.314 1.00 9.70 144 GLN A N 1
ATOM 749 C CA . GLN A 1 120 ? 10.847 -14.065 -1.886 1.00 9.37 144 GLN A CA 1
ATOM 750 C C . GLN A 1 120 ? 10.716 -13.024 -2.990 1.00 9.15 144 GLN A C 1
ATOM 751 O O . GLN A 1 120 ? 10.292 -11.897 -2.738 1.00 10.92 144 GLN A O 1
ATOM 757 N N . MET A 1 121 ? 11.076 -13.397 -4.212 1.00 7.78 145 MET A N 1
ATOM 758 C CA . MET A 1 121 ? 11.144 -12.417 -5.291 1.00 7.94 145 MET A CA 1
ATOM 759 C C . MET A 1 121 ? 9.774 -11.962 -5.788 1.00 8.07 145 MET A C 1
ATOM 760 O O . MET A 1 121 ? 9.625 -10.815 -6.208 1.00 9.27 145 MET A O 1
ATOM 765 N N . ILE A 1 122 ? 8.775 -12.840 -5.759 1.00 9.08 146 ILE A N 1
ATOM 766 C CA . ILE A 1 122 ? 7.451 -12.427 -6.227 1.00 10.09 146 ILE A CA 1
ATOM 767 C C . ILE A 1 122 ? 6.893 -11.232 -5.439 1.00 9.51 146 ILE A C 1
ATOM 768 O O . ILE A 1 122 ? 6.598 -10.195 -6.038 1.00 9.77 146 ILE A O 1
ATOM 773 N N . PRO A 1 123 ? 6.780 -11.347 -4.102 1.00 9.84 147 PRO A N 1
ATOM 774 C CA . PRO A 1 123 ? 6.238 -10.185 -3.386 1.00 10.34 147 PRO A CA 1
ATOM 775 C C . PRO A 1 123 ? 7.176 -8.982 -3.427 1.00 10.07 147 PRO A C 1
ATOM 776 O O . PRO A 1 123 ? 6.715 -7.844 -3.394 1.00 10.60 147 PRO A O 1
ATOM 780 N N . HIS A 1 124 ? 8.477 -9.230 -3.510 1.00 9.59 148 HIS A N 1
ATOM 781 C CA . HIS A 1 124 ? 9.431 -8.143 -3.655 1.00 10.11 148 HIS A CA 1
ATOM 782 C C . HIS A 1 124 ? 9.128 -7.354 -4.936 1.00 8.62 148 HIS A C 1
ATOM 783 O O . HIS A 1 124 ? 9.045 -6.116 -4.921 1.00 8.57 148 HIS A O 1
ATOM 790 N N . HIS A 1 125 ? 8.919 -8.076 -6.034 1.00 7.70 149 HIS A N 1
ATOM 791 C CA . HIS A 1 125 ? 8.593 -7.461 -7.319 1.00 9.17 149 HIS A CA 1
ATOM 792 C C . HIS A 1 125 ? 7.244 -6.755 -7.240 1.00 10.33 149 HIS A C 1
ATOM 793 O O . HIS A 1 125 ? 7.066 -5.670 -7.788 1.00 10.15 149 HIS A O 1
ATOM 800 N N . GLN A 1 126 ? 6.291 -7.375 -6.555 1.00 11.03 150 GLN A N 1
ATOM 801 C CA . GLN A 1 126 ? 4.968 -6.776 -6.402 1.00 11.06 150 GLN A CA 1
ATOM 802 C C . GLN A 1 126 ? 5.039 -5.433 -5.684 1.00 11.44 150 GLN A C 1
ATOM 803 O O . GLN A 1 126 ? 4.307 -4.505 -6.020 1.00 11.76 150 GLN A O 1
ATOM 809 N N . MET A 1 127 ? 5.935 -5.330 -4.709 1.00 11.70 151 MET A N 1
ATOM 810 C CA . MET A 1 127 ? 6.145 -4.071 -4.002 1.00 12.97 151 MET A CA 1
ATOM 811 C C . MET A 1 127 ? 6.656 -2.985 -4.947 1.00 11.69 151 MET A C 1
ATOM 812 O O . MET A 1 127 ? 6.202 -1.837 -4.882 1.00 12.70 151 MET A O 1
ATOM 817 N N . ALA A 1 128 ? 7.591 -3.347 -5.824 1.00 9.94 152 ALA A N 1
ATOM 818 C CA . ALA A 1 128 ? 8.115 -2.400 -6.805 1.00 9.95 152 ALA A CA 1
ATOM 819 C C . ALA A 1 128 ? 7.011 -1.925 -7.745 1.00 10.44 152 ALA A C 1
ATOM 820 O O . ALA A 1 128 ? 6.915 -0.739 -8.046 1.00 11.04 152 ALA A O 1
ATOM 822 N N . VAL A 1 129 ? 6.178 -2.854 -8.204 1.00 10.81 153 VAL A N 1
ATOM 823 C CA . VAL A 1 129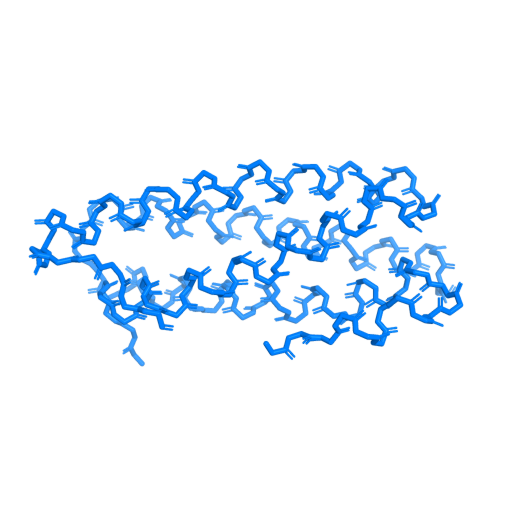 ? 5.083 -2.517 -9.108 1.00 12.47 153 VAL A CA 1
ATOM 824 C C . VAL A 1 129 ? 4.098 -1.564 -8.433 1.00 13.81 153 VAL A C 1
ATOM 825 O O . VAL A 1 129 ? 3.636 -0.601 -9.048 1.00 13.53 153 VAL A O 1
ATOM 829 N N . MET A 1 130 ? 3.806 -1.819 -7.160 1.00 16.24 154 MET A N 1
ATOM 830 C CA . MET A 1 130 ? 2.910 -0.961 -6.384 1.00 18.22 154 MET A CA 1
ATOM 831 C C . MET A 1 130 ? 3.465 0.458 -6.249 1.00 16.68 154 MET A C 1
ATOM 832 O O . MET A 1 130 ? 2.758 1.440 -6.501 1.00 16.70 154 MET A O 1
ATOM 837 N N . MET A 1 131 ? 4.727 0.562 -5.846 1.00 15.18 155 MET A N 1
ATOM 838 C CA . MET A 1 131 ? 5.366 1.865 -5.686 1.00 14.81 155 MET A CA 1
ATOM 839 C C . MET A 1 131 ? 5.402 2.632 -6.998 1.00 13.35 155 MET A C 1
ATOM 840 O O . MET A 1 131 ? 5.149 3.836 -7.028 1.00 13.86 155 MET A O 1
ATOM 845 N N . ALA A 1 132 ? 5.736 1.933 -8.078 1.00 11.16 156 ALA A N 1
ATOM 846 C CA . ALA A 1 132 ? 5.841 2.552 -9.393 1.00 11.60 156 ALA A CA 1
ATOM 847 C C . ALA A 1 132 ? 4.490 3.063 -9.877 1.00 11.90 156 ALA A C 1
ATOM 848 O O . ALA A 1 132 ? 4.396 4.143 -10.460 1.00 12.24 156 ALA A O 1
ATOM 850 N N A SER A 1 133 ? 3.444 2.282 -9.636 0.59 12.94 157 SER A N 1
ATOM 851 N N B SER A 1 133 ? 3.445 2.279 -9.631 0.41 12.82 157 SER A N 1
ATOM 852 C CA A SER A 1 133 ? 2.102 2.669 -10.050 0.59 13.65 157 SER A CA 1
ATOM 853 C CA B SER A 1 133 ? 2.096 2.654 -10.036 0.41 13.42 157 SER A CA 1
ATOM 854 C C A SER A 1 133 ? 1.637 3.925 -9.322 0.59 13.74 157 SER A C 1
ATOM 855 C C B SER A 1 133 ? 1.640 3.920 -9.322 0.41 13.44 157 SER A C 1
ATOM 856 O O A SER A 1 133 ? 0.955 4.774 -9.899 0.59 14.89 157 SER A O 1
ATOM 857 O O B SER A 1 133 ? 0.969 4.770 -9.910 0.41 14.35 157 SER A O 1
ATOM 862 N N . ASN A 1 134 ? 2.007 4.047 -8.052 1.00 12.15 158 ASN A N 1
ATOM 863 C CA . ASN A 1 134 ? 1.650 5.235 -7.297 1.00 12.52 158 ASN A CA 1
ATOM 864 C C . ASN A 1 134 ? 2.430 6.450 -7.759 1.00 12.22 158 ASN A C 1
ATOM 865 O O . ASN A 1 134 ? 1.860 7.518 -7.985 1.00 12.89 158 ASN A O 1
ATOM 870 N N . LEU A 1 135 ? 3.740 6.298 -7.902 1.00 12.95 159 LEU A N 1
ATOM 871 C CA . LEU A 1 135 ? 4.547 7.445 -8.289 1.00 12.91 159 LEU A CA 1
ATOM 872 C C . LEU A 1 135 ? 4.126 7.978 -9.658 1.00 12.97 159 LEU A C 1
ATOM 873 O O . LEU A 1 135 ? 4.146 9.181 -9.898 1.00 12.09 159 LEU A O 1
ATOM 878 N N . LYS A 1 136 ? 3.715 7.079 -10.543 1.00 13.49 160 LYS A N 1
ATOM 879 C CA . LYS A 1 136 ? 3.265 7.476 -11.869 1.00 14.71 160 LYS A CA 1
ATOM 880 C C . LYS A 1 136 ? 2.144 8.522 -11.807 1.00 14.32 160 LYS A C 1
ATOM 881 O O . LYS A 1 136 ? 2.077 9.418 -12.649 1.00 16.23 160 LYS A O 1
ATOM 887 N N . THR A 1 137 ? 1.286 8.427 -10.793 1.00 14.01 161 THR A N 1
ATOM 888 C CA . THR A 1 137 ? 0.179 9.372 -10.649 1.00 14.67 161 THR A CA 1
ATOM 889 C C . THR A 1 137 ? 0.590 10.639 -9.906 1.00 14.36 161 THR A C 1
ATOM 890 O O . THR A 1 137 ? -0.162 11.609 -9.865 1.00 16.40 161 THR A O 1
ATOM 894 N N . ASN A 1 138 ? 1.781 10.632 -9.319 1.00 12.50 162 ASN A N 1
ATOM 895 C CA . ASN A 1 138 ? 2.247 11.782 -8.551 1.00 13.05 162 ASN A CA 1
ATOM 896 C C . ASN A 1 138 ? 3.299 12.630 -9.263 1.00 13.25 162 ASN A C 1
ATOM 897 O O . ASN A 1 138 ? 3.381 13.837 -9.048 0.75 13.94 162 ASN A O 1
ATOM 902 N N . THR A 1 139 ? 4.084 12.003 -10.127 1.00 11.81 163 THR A N 1
ATOM 903 C CA . THR A 1 139 ? 5.214 12.682 -10.755 1.00 11.43 163 THR A CA 1
ATOM 904 C C . THR A 1 139 ? 4.816 13.539 -11.956 1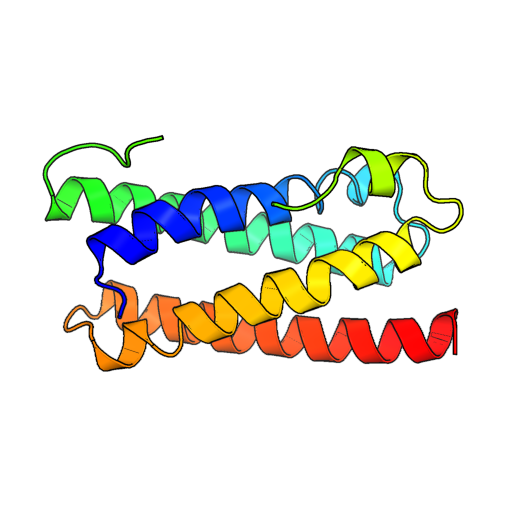.00 13.27 163 THR A C 1
ATOM 905 O O . THR A 1 139 ? 3.815 13.269 -12.630 1.00 13.24 163 THR A O 1
ATOM 909 N N . GLU A 1 140 ? 5.606 14.580 -12.203 1.00 13.70 16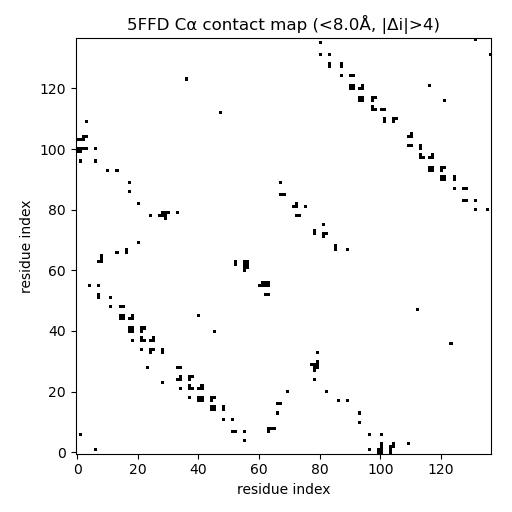4 GLU A N 1
ATOM 910 C CA . GLU A 1 140 ? 5.454 15.416 -13.386 1.00 14.68 164 GLU A CA 1
ATOM 911 C C . GLU A 1 140 ? 6.661 15.266 -14.307 1.00 12.73 164 GLU A C 1
ATOM 912 O O . GLU A 1 140 ? 6.755 15.932 -15.338 1.00 14.32 164 GLU A O 1
ATOM 918 N N . ARG A 1 141 ? 7.586 14.389 -13.929 1.00 10.92 165 ARG A N 1
ATOM 919 C CA . ARG A 1 141 ? 8.855 14.258 -14.641 1.00 10.70 165 ARG A CA 1
ATOM 920 C C . ARG A 1 141 ? 8.798 13.150 -15.679 1.00 11.04 165 ARG A C 1
ATOM 921 O O . ARG A 1 141 ? 8.459 12.009 -15.352 1.00 11.44 165 ARG A O 1
ATOM 929 N N . PRO A 1 142 ? 9.147 13.471 -16.935 1.00 11.45 166 PRO A N 1
ATOM 930 C CA . PRO A 1 142 ? 9.124 12.437 -17.975 1.00 12.61 166 PRO A CA 1
ATOM 931 C C . PRO A 1 142 ? 10.121 11.307 -17.701 1.00 11.78 166 PRO A C 1
ATOM 932 O O . PRO A 1 142 ? 9.855 10.166 -18.085 1.00 12.22 166 PRO A O 1
ATOM 936 N N . GLU A 1 143 ? 11.233 11.616 -17.036 1.00 11.61 167 GLU A N 1
ATOM 937 C CA . GLU A 1 143 ? 12.217 10.602 -16.661 1.00 12.49 167 GLU A CA 1
ATOM 938 C C . GLU A 1 143 ? 11.570 9.544 -15.777 1.00 12.10 167 GLU A C 1
ATOM 939 O O . GLU A 1 143 ? 11.759 8.339 -15.978 1.00 12.64 167 GLU A O 1
ATOM 945 N N . MET A 1 144 ? 10.817 9.999 -14.782 1.00 11.29 168 MET A N 1
ATOM 946 C CA . MET A 1 144 ? 10.186 9.076 -13.850 1.00 10.94 168 MET A CA 1
ATOM 947 C C . MET A 1 144 ? 9.002 8.362 -14.484 1.00 11.98 168 MET A C 1
ATOM 948 O O . MET A 1 144 ? 8.782 7.183 -14.228 1.00 12.02 168 MET A O 1
ATOM 953 N N . ASP A 1 145 ? 8.245 9.058 -15.322 1.00 12.66 169 ASP A N 1
ATOM 954 C CA . ASP A 1 145 ? 7.100 8.421 -15.960 1.00 14.25 169 ASP A CA 1
ATOM 955 C C . ASP A 1 145 ? 7.542 7.221 -16.796 1.00 13.37 169 ASP A C 1
ATOM 956 O O . ASP A 1 145 ? 6.939 6.147 -16.725 1.00 13.49 169 ASP A O 1
ATOM 961 N N . LYS A 1 146 ? 8.618 7.394 -17.555 1.00 12.95 170 LYS A N 1
ATOM 962 C CA . LYS A 1 146 ? 9.141 6.319 -18.389 1.00 13.16 170 LYS A CA 1
ATOM 963 C C . LYS A 1 146 ? 9.711 5.184 -17.544 1.00 12.02 170 LYS A C 1
ATOM 964 O O . LYS A 1 146 ? 9.494 4.008 -17.845 1.00 13.36 170 LYS A O 1
ATOM 967 N N . LEU A 1 147 ? 10.449 5.539 -16.496 1.00 10.94 171 LEU A N 1
ATOM 968 C CA . LEU A 1 147 ? 11.008 4.541 -15.587 1.00 10.75 171 LEU A CA 1
ATOM 969 C C . LEU A 1 147 ? 9.906 3.730 -14.908 1.00 9.74 171 LEU A C 1
ATOM 970 O O . LEU A 1 147 ? 10.026 2.512 -14.771 1.00 10.18 171 LEU A O 1
ATOM 975 N N . MET A 1 148 ? 8.828 4.390 -14.491 1.00 9.63 172 MET A N 1
ATOM 976 C CA . MET A 1 148 ? 7.722 3.662 -13.872 1.00 10.70 172 MET A CA 1
ATOM 977 C C . MET A 1 148 ? 7.128 2.646 -14.840 1.00 10.65 172 MET A C 1
ATOM 978 O O . MET A 1 148 ? 6.844 1.509 -14.456 1.00 10.90 172 MET A O 1
ATOM 983 N N . ASP A 1 149 ? 6.945 3.056 -16.092 1.00 11.26 173 ASP A N 1
ATOM 984 C CA . ASP A 1 149 ? 6.412 2.163 -17.116 1.00 12.24 173 ASP A CA 1
ATOM 985 C C . ASP A 1 149 ? 7.298 0.934 -17.280 1.00 12.39 173 ASP A C 1
ATOM 986 O O . ASP A 1 149 ? 6.797 -0.183 -17.422 1.00 13.50 173 ASP A O 1
ATOM 991 N N . ASP A 1 150 ? 8.610 1.149 -17.271 1.00 11.84 174 ASP A N 1
ATOM 992 C CA . ASP A 1 150 ? 9.570 0.057 -17.410 1.00 12.05 174 ASP A CA 1
ATOM 993 C C . ASP A 1 150 ? 9.493 -0.919 -16.244 1.00 12.29 174 ASP A C 1
ATOM 994 O O . ASP A 1 150 ? 9.502 -2.134 -16.441 1.00 13.17 174 ASP A O 1
ATOM 999 N N . ILE A 1 151 ? 9.438 -0.382 -15.030 1.00 11.49 175 ILE A N 1
ATOM 1000 C CA . ILE A 1 151 ? 9.363 -1.199 -13.825 1.00 10.90 175 ILE A CA 1
ATOM 1001 C C . ILE A 1 151 ? 8.075 -2.014 -13.801 1.00 11.59 175 ILE A C 1
ATOM 1002 O O . ILE A 1 151 ? 8.090 -3.217 -13.535 1.00 11.53 175 ILE A O 1
ATOM 1007 N N . ILE A 1 152 ? 6.959 -1.358 -14.086 1.00 11.86 176 ILE A N 1
ATOM 1008 C CA . ILE A 1 152 ? 5.666 -2.027 -14.050 1.00 13.09 176 ILE A CA 1
ATOM 1009 C C . ILE A 1 152 ? 5.616 -3.139 -15.089 1.00 13.37 176 ILE A C 1
ATOM 1010 O O . ILE A 1 152 ? 5.269 -4.274 -14.770 1.00 13.70 176 ILE A O 1
ATOM 1015 N N . ARG A 1 153 ? 6.000 -2.822 -16.320 1.00 13.52 177 ARG A N 1
ATOM 1016 C CA . ARG A 1 153 ? 5.985 -3.805 -17.400 1.00 14.05 177 ARG A CA 1
ATOM 1017 C C . ARG A 1 153 ? 6.919 -4.989 -17.141 1.00 14.10 177 ARG A C 1
ATOM 1018 O O . ARG A 1 153 ? 6.496 -6.150 -17.176 1.00 13.32 177 ARG A O 1
ATOM 1026 N N . SER A 1 154 ? 8.188 -4.699 -16.875 1.00 13.86 178 SER A N 1
ATOM 1027 C CA . SER A 1 154 ? 9.180 -5.760 -16.737 1.00 14.38 178 SER A CA 1
ATOM 1028 C C . SER A 1 154 ? 8.948 -6.626 -15.505 1.00 12.88 178 SER A C 1
ATOM 1029 O O . SER A 1 154 ? 9.002 -7.853 -15.584 1.00 13.29 178 SER A O 1
ATOM 1032 N N . GLN A 1 155 ? 8.690 -6.001 -14.362 1.00 11.47 179 GLN A N 1
ATOM 1033 C CA . GLN A 1 155 ? 8.565 -6.777 -13.132 1.00 11.54 179 GLN A CA 1
ATOM 1034 C C . GLN A 1 155 ? 7.242 -7.547 -13.062 1.00 11.01 179 GLN A C 1
ATOM 1035 O O . GLN A 1 155 ? 7.186 -8.636 -12.483 1.00 11.19 179 GLN A O 1
ATOM 1041 N N . SER A 1 156 ? 6.198 -7.011 -13.690 1.00 11.88 180 SER A N 1
ATOM 1042 C CA . SER A 1 156 ? 4.942 -7.744 -13.815 1.00 11.98 180 SER A CA 1
ATOM 1043 C C . SER A 1 156 ? 5.123 -8.994 -14.669 1.00 12.00 180 SER A C 1
ATOM 1044 O O . SER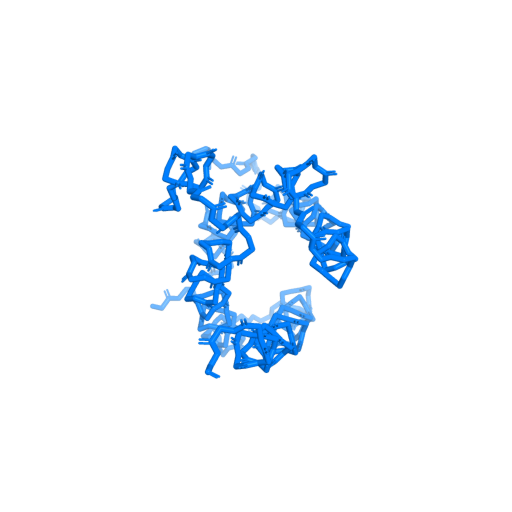 A 1 156 ? 4.618 -10.060 -14.325 1.00 12.15 180 SER A O 1
ATOM 1047 N N . ALA A 1 157 ? 5.849 -8.865 -15.774 1.00 12.24 181 ALA A N 1
ATOM 1048 C CA . ALA A 1 157 ? 6.084 -10.009 -16.647 1.00 11.94 181 ALA A CA 1
ATOM 1049 C C . ALA A 1 157 ? 6.898 -11.073 -15.920 1.00 11.37 181 ALA A C 1
ATOM 1050 O O . ALA A 1 157 ? 6.656 -12.273 -16.074 1.00 12.13 181 ALA A O 1
ATOM 1052 N N . GLU A 1 158 ? 7.850 -10.633 -15.107 1.00 10.49 182 GLU A N 1
ATOM 1053 C CA . GLU A 1 158 ? 8.688 -11.566 -14.367 1.00 10.25 182 GLU A CA 1
ATOM 1054 C C . GLU A 1 158 ? 7.899 -12.269 -13.262 1.00 9.56 182 GLU A C 1
ATOM 1055 O O . GLU A 1 158 ? 8.124 -13.453 -12.989 1.00 9.46 182 GLU A O 1
ATOM 1061 N N . ILE A 1 159 ? 6.956 -11.558 -12.649 1.00 9.46 183 ILE A N 1
ATOM 1062 C CA . ILE A 1 159 ? 6.077 -12.188 -11.667 1.00 8.82 183 ILE A CA 1
ATOM 1063 C C . ILE A 1 159 ? 5.276 -13.314 -12.322 1.00 8.80 183 ILE A C 1
ATOM 1064 O O . ILE A 1 159 ? 5.186 -14.419 -11.777 1.00 9.15 183 ILE A O 1
ATOM 1069 N N . LYS A 1 160 ? 4.707 -13.035 -13.495 1.00 9.69 184 LYS A N 1
ATOM 1070 C CA . LYS A 1 160 ? 3.932 -14.038 -14.224 1.00 11.16 184 LYS A CA 1
ATOM 1071 C C . LYS A 1 160 ? 4.776 -15.275 -14.544 1.00 11.70 184 LYS A C 1
ATOM 1072 O O . LYS A 1 160 ? 4.331 -16.404 -14.335 1.00 11.57 184 LYS A O 1
ATOM 1074 N N . GLN A 1 161 ? 5.995 -15.059 -15.035 1.00 11.33 185 GLN A N 1
ATOM 1075 C CA . GLN A 1 161 ? 6.910 -16.164 -15.330 1.00 11.30 185 GLN A CA 1
ATOM 1076 C C . GLN A 1 161 ? 7.199 -16.995 -14.091 1.00 10.46 185 GLN A C 1
ATOM 1077 O O . GLN A 1 161 ? 7.108 -18.224 -14.120 1.00 11.28 185 GLN A O 1
ATOM 1083 N N . MET A 1 162 ? 7.566 -16.323 -13.005 1.00 9.98 186 MET A N 1
ATOM 1084 C CA . MET A 1 162 ? 7.895 -17.021 -11.765 1.00 9.64 186 MET A CA 1
ATOM 1085 C C . MET A 1 162 ? 6.725 -17.827 -11.212 1.00 9.30 186 MET A C 1
ATOM 1086 O O . MET A 1 162 ? 6.917 -18.927 -10.696 1.00 9.96 186 MET A O 1
ATOM 1091 N N . LYS A 1 163 ? 5.516 -17.286 -11.313 1.00 9.93 187 LYS A N 1
ATOM 1092 C CA . LYS A 1 163 ? 4.347 -17.994 -10.807 1.00 11.25 187 LYS A CA 1
ATOM 1093 C C . LYS A 1 163 ? 4.124 -19.285 -11.584 1.00 10.80 187 LYS A C 1
ATOM 1094 O O . LYS A 1 163 ? 3.790 -20.318 -11.000 1.00 11.32 187 LYS A O 1
ATOM 1100 N N . GLN A 1 164 ? 4.320 -19.229 -12.898 1.00 10.19 188 GLN A N 1
ATOM 1101 C CA . GLN A 1 164 ? 4.145 -20.413 -13.732 1.00 10.69 188 GLN A CA 1
ATOM 1102 C C . GLN A 1 164 ? 5.239 -21.444 -13.472 1.00 10.18 188 GLN A C 1
ATOM 1103 O O . GLN A 1 164 ? 4.960 -22.641 -13.373 1.00 10.56 188 GLN A O 1
ATOM 1109 N N . TRP A 1 165 ? 6.483 -20.989 -13.363 1.00 10.57 189 TRP A N 1
ATOM 1110 C CA . TRP A 1 165 ? 7.580 -21.901 -13.056 1.00 11.28 189 TRP A CA 1
ATOM 1111 C C . TRP A 1 165 ? 7.356 -22.599 -11.722 1.00 11.29 189 TRP A C 1
ATOM 1112 O O . TRP A 1 165 ? 7.609 -23.800 -11.593 1.00 11.50 189 TRP A O 1
ATOM 1123 N N . TYR A 1 166 ? 6.885 -21.851 -10.730 1.00 10.73 190 TYR A N 1
ATOM 1124 C CA . TYR A 1 166 ? 6.646 -22.431 -9.414 1.00 12.35 190 TYR A CA 1
ATOM 1125 C C . TYR A 1 166 ? 5.649 -23.580 -9.528 1.00 12.81 190 TYR A C 1
ATOM 1126 O O . TYR A 1 166 ? 5.845 -24.647 -8.940 1.00 12.60 190 TYR A O 1
ATOM 1135 N N . GLN A 1 167 ? 4.589 -23.367 -10.300 1.00 13.38 191 GLN A N 1
ATOM 1136 C CA . GLN A 1 167 ? 3.603 -24.416 -10.522 1.00 14.50 191 GLN A CA 1
ATOM 1137 C C . GLN A 1 167 ? 4.231 -25.610 -11.231 1.00 13.88 191 GLN A C 1
ATOM 1138 O O . GLN A 1 167 ? 4.020 -26.753 -10.833 1.00 15.47 191 GLN A O 1
ATOM 1144 N N . ASN A 1 168 ? 5.010 -25.345 -12.275 1.00 12.72 192 ASN A N 1
ATOM 1145 C CA . ASN A 1 168 ? 5.637 -26.421 -13.042 1.00 12.39 192 ASN A CA 1
ATOM 1146 C C . ASN A 1 168 ? 6.607 -27.245 -12.202 1.00 13.84 192 ASN A C 1
ATOM 1147 O O . ASN A 1 168 ? 6.659 -28.473 -12.309 1.00 15.12 192 ASN A O 1
ATOM 1152 N N . TRP A 1 169 ? 7.366 -26.568 -11.352 1.00 13.90 193 TRP A N 1
ATOM 1153 C CA . TRP A 1 169 ? 8.437 -27.218 -10.607 1.00 14.10 193 TRP A CA 1
ATOM 1154 C C . TRP A 1 169 ? 7.967 -27.822 -9.290 1.00 16.91 193 TRP A C 1
ATOM 1155 O O . TRP A 1 169 ? 8.484 -28.853 -8.862 1.00 18.53 193 TRP A O 1
ATOM 1166 N N . TYR A 1 170 ? 6.988 -27.190 -8.651 1.00 18.05 194 TYR A N 1
ATOM 1167 C CA . TYR A 1 170 ? 6.633 -27.552 -7.281 1.00 20.36 194 TYR A CA 1
ATOM 1168 C C . TYR A 1 170 ? 5.142 -27.799 -7.079 1.00 23.63 194 TYR A C 1
ATOM 1169 O O . TYR A 1 170 ? 4.719 -28.214 -6.001 1.00 25.69 194 TYR A O 1
ATOM 1178 N N . GLY A 1 171 ? 4.349 -27.546 -8.113 1.00 25.03 195 GLY A N 1
ATOM 1179 C CA . GLY A 1 171 ? 2.911 -27.720 -8.021 1.00 27.53 195 GLY A CA 1
ATOM 1180 C C . GLY A 1 171 ? 2.507 -29.178 -7.988 1.00 30.53 195 GLY A C 1
ATOM 1181 O O . GLY A 1 171 ? 2.575 -29.873 -9.002 1.00 32.49 195 GLY A O 1
#

CATH classification: 1.20.1260.10

Secondary structure (DSSP, 8-state):
---HHHHHHHHHHHHHHHHHHHHHHHHH-SSHHHHHHHHHHHHHHHHHHHHHHHHHHHHHSSPPP----HHHHHH-SSHHHHHHHHHHHHHHHHHHHHHHHHHH---HHHHHHHHHHHHHHHHHHHHHHHHHHHHH-

InterPro domains:
  IPR005183 Domain of unknown function DUF305, CopM-like [PF03713] (46-190)
  IPR012347 Ferritin-like [G3DSA:1.20.1260.10] (43-196)

B-factor: mean 17.32, std 8.64, range [7.7, 51.19]

Radius of gyration: 15.42 Å; Cα contacts (8 Å, |Δi|>4): 134; chains: 1; bounding box: 26×46×23 Å

Nearest PDB structures (foldseek):
  5ffd-assembly1_A  TM=1.007E+00  e=8.515E-19  Synechocystis sp. PCC 6803
  5ffb-assembly1_A  TM=1.007E+00  e=1.332E-17  Synechocystis sp. PCC 6803
  5fej-assembly2_B  TM=9.990E-01  e=5.836E-17  Synechocystis sp. PCC 6803
  5ffe-assembly2_B  TM=1.002E+00  e=4.524E-17  Synechocystis sp. PCC 6803
  5fej-assembly4_D  TM=9.978E-01  e=4.760E-17  Synechocystis sp. PCC 6803

Solvent-accessible surface area: 7418 Å² total; per-residue (Å²): 181,67,80,21,59,35,0,0,42,101,0,26,61,30,0,75,47,0,4,57,0,0,76,42,0,64,158,62,11,97,50,99,70,0,68,131,5,0,126,44,1,22,131,24,5,86,108,5,27,144,57,0,41,56,41,0,100,106,43,46,170,99,95,36,65,151,140,34,68,70,73,36,1,54,116,34,163,45,10,0,90,22,0,1,138,15,0,20,70,16,0,82,90,0,29,126,8,0,50,42,0,75,112,69,23,172,75,104,60,0,54,73,4,0,54,41,0,44,148,34,4,46,56,17,17,63,85,0,101,105,33,60,108,99,54,54,87